Protein AF-R6S8P7-F1 (afdb_monomer)

Structure (mmCIF, N/CA/C/O backbone):
data_AF-R6S8P7-F1
#
_en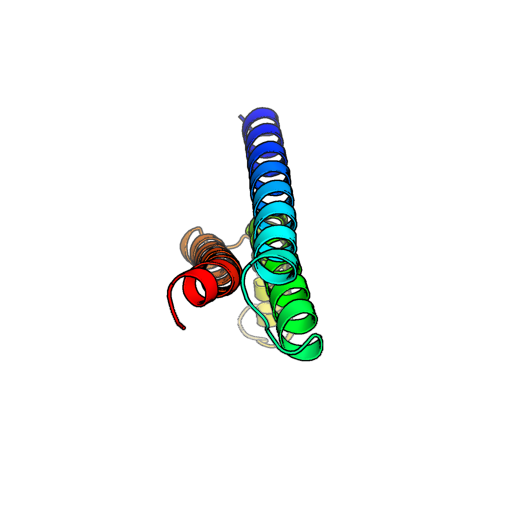try.id   AF-R6S8P7-F1
#
loop_
_atom_site.group_PDB
_atom_site.id
_atom_site.type_symbol
_atom_site.label_atom_id
_atom_site.label_alt_id
_atom_site.label_comp_id
_atom_site.label_asym_id
_atom_site.label_entity_id
_atom_site.label_seq_id
_atom_site.pdbx_PDB_ins_code
_atom_site.Cartn_x
_atom_site.Cartn_y
_atom_site.Cartn_z
_atom_site.occupancy
_atom_site.B_iso_or_equiv
_atom_site.auth_seq_id
_atom_site.auth_comp_id
_atom_site.auth_asym_id
_atom_site.auth_atom_id
_atom_site.pdbx_PDB_model_num
ATOM 1 N N . MET A 1 1 ? 24.022 1.810 -3.177 1.00 59.44 1 MET A N 1
ATOM 2 C CA . MET A 1 1 ? 22.804 2.152 -3.954 1.00 59.44 1 MET A CA 1
ATOM 3 C C . MET A 1 1 ? 21.713 1.071 -4.007 1.00 59.44 1 MET A C 1
ATOM 5 O O . MET A 1 1 ? 20.651 1.337 -3.461 1.00 59.44 1 MET A O 1
ATOM 9 N N . ARG A 1 2 ? 21.874 -0.113 -4.636 1.00 60.34 2 ARG A N 1
ATOM 10 C CA . ARG A 1 2 ? 20.759 -1.101 -4.740 1.00 60.34 2 ARG A CA 1
ATOM 11 C C . ARG A 1 2 ? 20.388 -1.737 -3.389 1.00 60.34 2 ARG A C 1
ATOM 13 O O . ARG A 1 2 ? 19.210 -1.848 -3.067 1.00 60.34 2 ARG A O 1
ATOM 20 N N . GLU A 1 3 ? 21.386 -2.054 -2.565 1.00 63.41 3 GLU A N 1
ATOM 21 C CA . GLU A 1 3 ? 21.168 -2.552 -1.198 1.00 63.41 3 GLU A CA 1
ATOM 22 C C . GLU A 1 3 ? 20.550 -1.504 -0.266 1.00 63.41 3 GLU A C 1
ATOM 24 O O . GLU A 1 3 ? 19.682 -1.830 0.535 1.00 63.41 3 GLU A O 1
ATOM 29 N N . GLU A 1 4 ? 20.948 -0.236 -0.384 1.00 67.25 4 GLU A N 1
ATOM 30 C CA . GLU A 1 4 ? 20.378 0.857 0.420 1.00 67.25 4 GLU A CA 1
ATOM 31 C C . GLU A 1 4 ? 18.912 1.113 0.068 1.00 67.25 4 GLU A C 1
ATOM 33 O O . GLU A 1 4 ? 18.096 1.289 0.970 1.00 67.25 4 GLU A O 1
ATOM 38 N N . LYS A 1 5 ? 18.553 1.052 -1.224 1.00 69.50 5 LYS A N 1
ATOM 39 C CA . LYS A 1 5 ? 17.153 1.127 -1.670 1.00 69.50 5 LYS A CA 1
ATOM 40 C C . LYS A 1 5 ? 16.316 -0.013 -1.080 1.00 69.50 5 LYS A C 1
ATOM 42 O O . LYS A 1 5 ? 15.234 0.245 -0.565 1.00 69.50 5 LYS A O 1
ATOM 47 N N . SER A 1 6 ? 16.846 -1.239 -1.077 1.00 75.81 6 SER A N 1
ATOM 48 C CA . SER A 1 6 ? 16.181 -2.403 -0.471 1.00 75.81 6 SER A CA 1
ATOM 49 C C . SER A 1 6 ? 16.027 -2.261 1.050 1.00 75.81 6 SER A C 1
ATOM 51 O O . SER A 1 6 ? 14.940 -2.470 1.589 1.00 75.81 6 SER A O 1
ATOM 53 N N . LYS A 1 7 ? 17.074 -1.816 1.760 1.00 81.44 7 LYS A N 1
ATOM 54 C CA . LYS A 1 7 ? 17.014 -1.545 3.209 1.00 81.44 7 LYS A CA 1
ATOM 55 C C . LYS A 1 7 ? 15.968 -0.479 3.544 1.00 81.44 7 LYS A C 1
ATOM 57 O O . LYS A 1 7 ? 15.186 -0.674 4.471 1.00 81.44 7 LYS A O 1
ATOM 62 N N . PHE A 1 8 ? 15.909 0.604 2.770 1.00 84.94 8 PHE A N 1
ATOM 63 C CA . PHE A 1 8 ? 14.919 1.665 2.949 1.00 84.94 8 PHE A CA 1
ATOM 64 C C . PHE A 1 8 ? 13.487 1.183 2.676 1.00 84.94 8 PHE A C 1
ATOM 66 O O . PHE A 1 8 ? 12.592 1.453 3.473 1.00 84.94 8 PHE A O 1
ATOM 73 N N . GLN A 1 9 ? 13.266 0.414 1.605 1.00 83.31 9 GLN A N 1
ATOM 74 C CA . GLN A 1 9 ? 11.959 -0.185 1.306 1.00 83.31 9 GLN A CA 1
ATOM 75 C C . GLN A 1 9 ? 11.503 -1.147 2.406 1.00 83.31 9 GLN A C 1
ATOM 77 O O . GLN A 1 9 ? 10.341 -1.111 2.813 1.00 83.31 9 GLN A O 1
ATOM 82 N N . ASN A 1 10 ? 12.409 -1.979 2.925 1.00 86.81 10 ASN A N 1
ATOM 83 C CA . ASN A 1 10 ? 12.107 -2.879 4.036 1.00 86.81 10 ASN A CA 1
ATOM 84 C C . ASN A 1 10 ? 11.752 -2.092 5.303 1.00 86.81 10 ASN A C 1
ATOM 86 O O . ASN A 1 10 ? 10.753 -2.401 5.947 1.00 86.81 10 ASN A O 1
ATOM 90 N N . PHE A 1 11 ? 12.510 -1.040 5.623 1.00 90.31 11 PHE A N 1
ATOM 91 C CA . PHE A 1 11 ? 12.195 -0.152 6.740 1.00 90.31 11 PHE A CA 1
ATOM 92 C C . PHE A 1 11 ? 10.818 0.510 6.580 1.00 90.31 11 PHE A C 1
ATOM 94 O O . PHE A 1 11 ? 10.007 0.436 7.498 1.00 90.31 11 PHE A O 1
ATOM 101 N N . GLN A 1 12 ? 10.512 1.088 5.412 1.00 89.75 12 GLN A N 1
ATOM 102 C CA . GLN A 1 12 ? 9.197 1.679 5.132 1.00 89.75 12 GLN A CA 1
ATOM 103 C C . GLN A 1 12 ? 8.064 0.655 5.267 1.00 89.75 12 GLN A C 1
ATOM 105 O O . GLN A 1 12 ? 7.036 0.951 5.867 1.00 89.75 12 GLN A O 1
ATOM 110 N N . THR A 1 13 ? 8.261 -0.558 4.747 1.00 90.31 13 THR A N 1
ATOM 111 C CA . THR A 1 13 ? 7.286 -1.656 4.841 1.00 90.31 13 THR A CA 1
ATOM 112 C C . THR A 1 13 ? 6.986 -1.993 6.301 1.00 90.31 13 THR A C 1
ATOM 114 O O . THR A 1 13 ? 5.823 -2.070 6.691 1.00 90.31 13 THR A O 1
ATOM 117 N N . ILE A 1 14 ? 8.030 -2.159 7.120 1.00 91.81 14 ILE A N 1
ATOM 118 C CA . ILE A 1 14 ? 7.897 -2.455 8.552 1.00 91.81 14 ILE A CA 1
ATOM 119 C C . ILE A 1 14 ? 7.203 -1.296 9.270 1.00 91.81 14 ILE A C 1
ATOM 121 O O . ILE A 1 14 ? 6.283 -1.528 10.049 1.00 91.81 14 ILE A O 1
ATOM 125 N N . LEU A 1 15 ? 7.602 -0.055 8.979 1.00 93.56 15 LEU A N 1
ATOM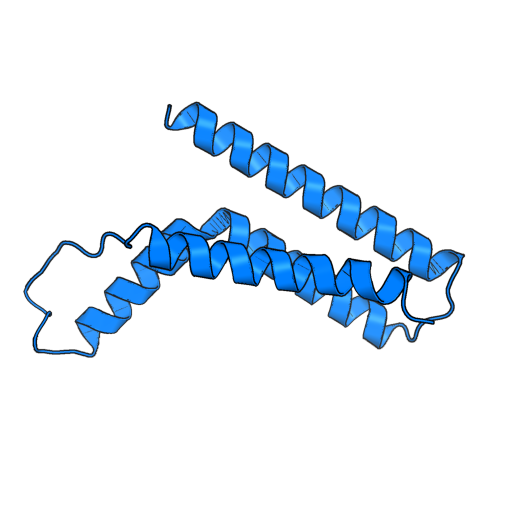 126 C CA . LEU A 1 15 ? 7.009 1.141 9.570 1.00 93.56 15 LEU A CA 1
ATOM 127 C C . LEU A 1 15 ? 5.499 1.206 9.306 1.00 93.56 15 LEU A C 1
ATOM 129 O O . LEU A 1 15 ? 4.722 1.363 10.246 1.00 93.56 15 LEU A O 1
ATOM 133 N N . PHE A 1 16 ? 5.068 1.038 8.053 1.00 92.94 16 PHE A N 1
ATOM 134 C CA . PHE A 1 16 ? 3.643 1.065 7.713 1.00 92.94 16 PHE A CA 1
ATOM 135 C C . PHE A 1 16 ? 2.871 -0.105 8.318 1.00 92.94 16 PHE A C 1
ATOM 137 O O . PHE A 1 16 ? 1.746 0.091 8.772 1.00 92.94 16 PHE A O 1
ATOM 144 N N . LEU A 1 17 ? 3.471 -1.295 8.389 1.00 92.31 17 LEU A N 1
ATOM 145 C CA . LEU A 1 17 ? 2.844 -2.450 9.026 1.00 92.31 17 LEU A CA 1
ATOM 146 C C . LEU A 1 17 ? 2.607 -2.204 10.521 1.00 92.31 17 LEU A C 1
ATOM 148 O O . LEU A 1 17 ? 1.507 -2.434 11.018 1.00 92.31 17 LEU A O 1
ATOM 152 N N . VAL A 1 18 ? 3.615 -1.690 11.229 1.00 93.06 18 VAL A N 1
ATOM 153 C CA . VAL A 1 18 ? 3.504 -1.348 12.653 1.00 93.06 18 VAL A CA 1
ATOM 154 C C . VAL A 1 18 ? 2.437 -0.275 12.867 1.00 93.06 18 VAL A C 1
ATOM 156 O O . VAL A 1 18 ? 1.573 -0.441 13.726 1.00 93.06 18 VAL A O 1
ATOM 159 N N . LEU A 1 19 ? 2.433 0.789 12.059 1.00 91.94 19 LEU A N 1
ATOM 160 C CA . LEU A 1 19 ? 1.418 1.844 12.151 1.00 91.94 19 LEU A CA 1
ATOM 161 C C . LEU A 1 19 ? 0.000 1.323 11.858 1.00 91.94 19 LEU A C 1
ATOM 163 O O . LEU A 1 19 ? -0.953 1.729 12.524 1.00 91.94 19 LEU A O 1
ATOM 167 N N . SER A 1 20 ? -0.144 0.405 10.900 1.00 91.19 20 SER A N 1
ATOM 168 C CA . SER A 1 20 ? -1.417 -0.245 10.570 1.00 91.19 20 SER A CA 1
ATOM 169 C C . SER A 1 20 ? -1.950 -1.088 11.735 1.00 91.19 20 SER A C 1
ATOM 171 O O . SER A 1 20 ? -3.127 -1.002 12.074 1.00 91.19 20 SER A O 1
ATOM 173 N N . ILE A 1 21 ? -1.085 -1.857 12.402 1.00 90.94 21 ILE A N 1
ATOM 174 C CA . ILE A 1 21 ? -1.475 -2.655 13.574 1.00 90.94 21 ILE A CA 1
ATOM 175 C C . ILE A 1 21 ? -1.886 -1.740 14.728 1.00 90.94 21 ILE A C 1
ATOM 177 O O . ILE A 1 21 ? -2.941 -1.940 15.327 1.00 90.94 21 ILE A O 1
ATOM 181 N N . ILE A 1 22 ? -1.071 -0.721 15.020 1.00 91.19 22 ILE A N 1
ATOM 182 C CA . ILE A 1 22 ? -1.346 0.237 16.094 1.00 91.19 22 ILE A CA 1
ATOM 183 C C . ILE A 1 22 ? -2.705 0.903 15.862 1.00 91.19 22 ILE A C 1
ATOM 185 O O . ILE A 1 22 ? -3.542 0.896 16.759 1.00 91.19 22 ILE A O 1
ATOM 189 N N . THR A 1 23 ? -2.968 1.417 14.658 1.00 88.31 23 THR A N 1
ATOM 190 C CA . THR A 1 23 ? -4.255 2.063 14.347 1.00 88.31 23 THR A CA 1
ATOM 191 C C . THR A 1 23 ? -5.446 1.130 14.493 1.00 88.31 23 THR A C 1
ATOM 193 O O . THR A 1 23 ? -6.446 1.527 15.087 1.00 88.31 23 THR A O 1
ATOM 196 N N . THR A 1 24 ? -5.340 -0.120 14.045 1.00 88.06 24 THR A N 1
ATOM 197 C CA . THR A 1 24 ? -6.408 -1.109 14.237 1.00 88.06 24 THR A CA 1
ATOM 198 C C . THR A 1 24 ? -6.669 -1.391 15.716 1.00 88.06 24 THR A C 1
ATOM 200 O O . THR A 1 24 ? -7.828 -1.442 16.124 1.00 88.06 24 THR A O 1
ATOM 203 N N . VAL A 1 25 ? -5.625 -1.499 16.546 1.00 88.69 25 VAL A N 1
ATOM 204 C CA . VAL A 1 25 ? -5.780 -1.637 18.005 1.00 88.69 25 VAL A CA 1
ATOM 205 C C . VAL A 1 25 ? -6.481 -0.413 18.598 1.00 88.69 25 VAL A C 1
ATOM 207 O O . VAL A 1 25 ? -7.406 -0.568 19.394 1.00 88.69 25 VAL A O 1
ATOM 210 N N . PHE A 1 26 ? -6.106 0.800 18.177 1.00 88.25 26 PHE A N 1
ATOM 211 C CA . PHE A 1 26 ? -6.785 2.023 18.611 1.00 88.25 26 PHE A CA 1
ATOM 212 C C . PHE A 1 26 ? -8.265 2.034 18.218 1.00 88.25 26 PHE A C 1
ATOM 214 O O . PHE A 1 26 ? -9.099 2.415 19.038 1.00 88.25 26 PHE A O 1
ATOM 221 N N . TYR A 1 27 ? -8.619 1.578 17.015 1.00 86.81 27 TYR A N 1
ATOM 222 C CA . TYR A 1 27 ? -10.025 1.469 16.633 1.00 86.81 27 TYR A CA 1
ATOM 223 C C . TYR A 1 27 ? -10.771 0.485 17.523 1.00 86.81 27 TYR A C 1
ATOM 225 O O . TYR A 1 27 ? -11.797 0.847 18.081 1.00 86.81 27 TYR A O 1
ATOM 233 N N . VAL A 1 28 ? -10.226 -0.709 17.756 1.00 86.31 28 VAL A N 1
ATOM 234 C CA . VAL A 1 28 ? -10.868 -1.708 18.624 1.00 86.31 28 VAL A CA 1
ATOM 235 C C . VAL A 1 28 ? -11.105 -1.178 20.044 1.00 86.31 28 VAL A C 1
ATOM 237 O O . VAL A 1 28 ? -12.154 -1.449 20.622 1.00 86.31 28 VAL A O 1
ATOM 240 N N . LEU A 1 29 ? -10.154 -0.425 20.607 1.00 88.00 29 LEU A N 1
ATOM 241 C CA . LEU A 1 29 ? -10.226 0.047 21.993 1.00 88.00 29 LEU A CA 1
ATOM 242 C C . LEU A 1 29 ? -11.067 1.314 22.178 1.00 88.00 29 LEU A C 1
ATOM 244 O O . LEU A 1 29 ? -11.757 1.440 23.187 1.00 88.00 29 LEU A O 1
ATOM 248 N N . PHE A 1 30 ? -10.989 2.263 21.243 1.00 85.56 30 PHE A N 1
ATOM 249 C CA . PHE A 1 30 ? -11.515 3.617 21.448 1.00 85.56 30 PHE A CA 1
ATOM 250 C C . PHE A 1 30 ? -12.663 3.990 20.513 1.00 85.56 30 PHE A C 1
ATOM 252 O O . PHE A 1 30 ? -13.328 4.996 20.754 1.00 85.56 30 PHE A O 1
ATOM 259 N N . LYS A 1 31 ? -12.913 3.216 19.450 1.00 78.06 31 LYS A N 1
ATOM 260 C CA . LYS A 1 31 ? -13.890 3.581 18.424 1.00 78.06 31 LYS A CA 1
ATOM 261 C C . LYS A 1 31 ? -14.721 2.366 18.012 1.00 78.06 31 LYS A C 1
ATOM 263 O O . LYS A 1 31 ? -14.250 1.559 17.217 1.00 78.06 31 LYS A O 1
ATOM 268 N N . PRO A 1 32 ? -15.963 2.220 18.512 1.00 71.75 32 PRO A N 1
ATOM 269 C CA . PRO A 1 32 ? -16.790 1.057 18.212 1.00 71.75 32 PRO A CA 1
ATOM 270 C C . PRO A 1 32 ? -17.144 1.031 16.719 1.00 71.75 32 PRO A C 1
ATOM 272 O O . PRO A 1 32 ? -18.121 1.626 16.272 1.00 71.75 32 PRO A O 1
ATOM 275 N N . MET A 1 33 ? -16.309 0.349 15.938 1.00 79.81 33 MET A N 1
ATOM 276 C CA . MET A 1 33 ? -16.500 0.108 14.517 1.00 79.81 33 MET A CA 1
ATOM 277 C C . MET A 1 33 ? -17.008 -1.319 14.301 1.00 79.81 33 MET A C 1
ATOM 279 O O . MET A 1 33 ? -16.625 -2.233 15.038 1.00 79.81 33 MET A O 1
ATOM 283 N N . PRO A 1 34 ? -17.824 -1.556 13.260 1.00 86.94 34 PRO A N 1
ATOM 284 C CA . PRO A 1 34 ? -18.164 -2.909 12.847 1.00 86.94 34 PRO A CA 1
ATOM 285 C C . PRO A 1 34 ? -16.894 -3.727 12.582 1.00 86.94 34 PRO A C 1
ATOM 287 O O . PRO A 1 34 ? -16.022 -3.293 11.828 1.00 86.94 34 PRO A O 1
ATOM 290 N N . VAL A 1 35 ? -16.809 -4.937 13.145 1.00 85.56 35 VAL A N 1
ATOM 291 C CA . VAL A 1 35 ? -15.644 -5.830 12.977 1.00 85.56 35 VAL A CA 1
ATOM 292 C C . VAL A 1 35 ? -15.319 -6.059 11.498 1.00 85.56 35 VAL A C 1
ATOM 294 O O . VAL A 1 35 ? -14.155 -6.044 11.110 1.00 85.56 35 VAL A O 1
ATOM 297 N N . LEU A 1 36 ? -16.348 -6.189 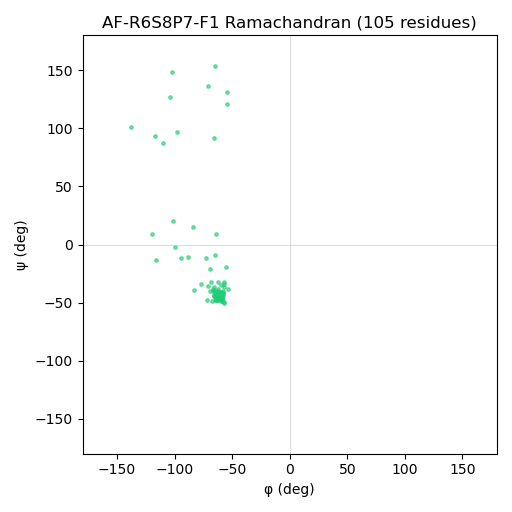10.652 1.00 87.06 36 LEU A N 1
ATOM 298 C CA . LEU A 1 36 ? -16.184 -6.334 9.205 1.00 87.06 36 LEU A CA 1
ATOM 299 C C . LEU A 1 36 ? -15.414 -5.156 8.584 1.00 87.06 36 LEU A C 1
ATOM 301 O O . LEU A 1 36 ? -14.543 -5.371 7.745 1.00 87.06 36 LEU A O 1
ATOM 305 N N . LEU A 1 37 ? -15.703 -3.924 9.014 1.00 86.19 37 LEU A N 1
ATOM 306 C CA . LEU A 1 37 ? -15.023 -2.731 8.514 1.00 86.19 37 LEU A CA 1
ATOM 307 C C . LEU A 1 37 ? -13.545 -2.740 8.921 1.00 86.19 37 LEU A C 1
ATOM 309 O O . LEU A 1 37 ? -12.685 -2.509 8.078 1.00 86.19 37 LEU A O 1
ATOM 313 N N . LEU A 1 38 ? -13.242 -3.082 10.176 1.00 86.12 38 LEU A N 1
ATOM 314 C CA . LEU A 1 38 ? -11.863 -3.193 10.665 1.00 86.12 38 LEU A CA 1
ATOM 315 C C . LEU A 1 38 ? -11.049 -4.208 9.856 1.00 86.12 38 LEU A C 1
ATOM 317 O O . LEU A 1 38 ? -9.915 -3.927 9.469 1.00 86.12 38 LEU A O 1
ATOM 321 N N . VAL A 1 39 ? -11.645 -5.363 9.547 1.00 89.81 39 VAL A N 1
ATOM 322 C CA . VAL A 1 39 ? -11.008 -6.402 8.729 1.00 89.81 39 VAL A CA 1
ATOM 323 C C . VAL A 1 39 ? -10.746 -5.902 7.308 1.00 89.81 39 VAL A C 1
ATOM 325 O O . VAL A 1 39 ? -9.631 -6.049 6.811 1.00 89.81 39 VAL A O 1
ATOM 328 N N . ILE A 1 40 ? -11.734 -5.271 6.663 1.00 89.69 40 ILE A N 1
ATOM 329 C CA . ILE A 1 40 ? -11.577 -4.720 5.307 1.00 89.69 40 ILE A CA 1
ATOM 330 C C . ILE A 1 40 ? -10.447 -3.686 5.274 1.00 89.69 40 ILE A C 1
ATOM 332 O O . ILE A 1 40 ? -9.593 -3.740 4.392 1.00 89.69 40 ILE A O 1
ATOM 336 N N . LEU A 1 41 ? -10.394 -2.778 6.250 1.00 88.62 41 LEU A N 1
ATOM 337 C CA . LEU A 1 41 ? -9.354 -1.750 6.316 1.00 88.62 41 LEU A CA 1
ATOM 338 C C . LEU A 1 41 ? -7.965 -2.333 6.548 1.00 88.62 41 LEU A C 1
ATOM 340 O O . LEU A 1 41 ? -7.002 -1.896 5.917 1.00 88.62 41 LEU A O 1
ATOM 344 N N . GLN A 1 42 ? -7.862 -3.347 7.406 1.00 90.19 42 GLN A N 1
ATOM 345 C CA . GLN A 1 42 ? -6.602 -4.041 7.633 1.00 90.19 42 GLN A CA 1
ATOM 346 C C . GLN A 1 42 ? -6.112 -4.728 6.350 1.00 90.19 42 GLN A C 1
ATOM 348 O O . GLN A 1 42 ? -4.932 -4.629 6.014 1.00 90.19 42 GLN A O 1
ATOM 353 N N . ILE A 1 43 ? -7.014 -5.375 5.605 1.00 92.50 43 ILE A N 1
ATOM 354 C CA . ILE A 1 43 ? -6.695 -6.005 4.317 1.00 92.50 43 ILE A CA 1
ATOM 355 C C . ILE A 1 43 ? -6.238 -4.952 3.301 1.00 92.50 43 ILE A C 1
ATOM 357 O O . ILE A 1 43 ? -5.195 -5.134 2.676 1.00 92.50 43 ILE A O 1
ATOM 361 N N . LEU A 1 44 ? -6.964 -3.839 3.160 1.00 91.75 44 LEU A N 1
ATOM 362 C CA . LEU A 1 44 ? -6.602 -2.763 2.230 1.00 91.75 44 LEU A CA 1
ATOM 363 C C . LEU A 1 44 ? -5.225 -2.173 2.543 1.00 91.75 44 LEU A C 1
ATOM 365 O O . LEU A 1 44 ? -4.432 -1.952 1.630 1.00 91.75 44 LEU A O 1
ATOM 369 N N . SER A 1 45 ? -4.911 -1.977 3.822 1.00 91.56 45 SER A N 1
ATOM 370 C CA . SER A 1 45 ? -3.602 -1.481 4.245 1.00 91.56 45 SER A CA 1
ATOM 371 C C . SER A 1 45 ? -2.477 -2.462 3.933 1.00 91.56 45 SER A C 1
ATOM 373 O O . SER A 1 45 ? -1.460 -2.070 3.364 1.00 91.56 45 SER A O 1
ATOM 375 N N . ILE A 1 46 ? -2.678 -3.757 4.203 1.00 93.56 46 ILE A N 1
ATOM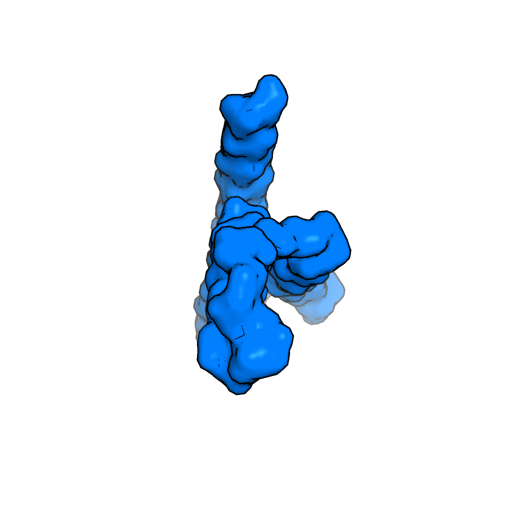 376 C CA . ILE A 1 46 ? -1.711 -4.803 3.839 1.00 93.56 46 ILE A CA 1
ATOM 377 C C . ILE A 1 46 ? -1.492 -4.825 2.322 1.00 93.56 46 ILE A C 1
ATOM 379 O O . ILE A 1 46 ? -0.345 -4.858 1.876 1.00 93.56 46 ILE A O 1
ATOM 383 N N . ILE A 1 47 ? -2.562 -4.744 1.525 1.00 94.31 47 ILE A N 1
ATOM 384 C CA . ILE A 1 47 ? -2.465 -4.646 0.063 1.00 94.31 47 ILE A CA 1
ATOM 385 C C . ILE A 1 47 ? -1.663 -3.400 -0.332 1.00 94.31 47 ILE A C 1
ATOM 387 O O . ILE A 1 47 ? -0.743 -3.508 -1.136 1.00 94.31 47 ILE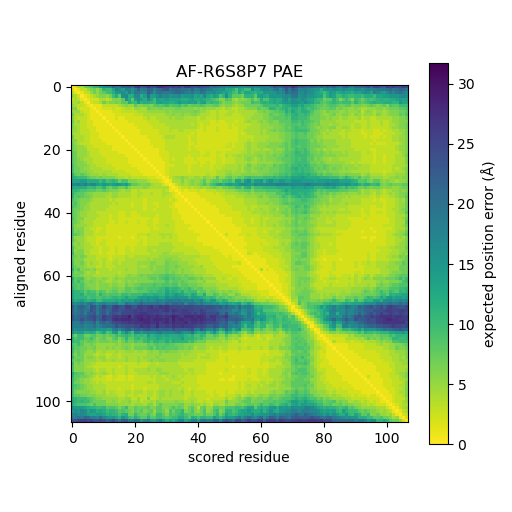 A O 1
ATOM 391 N N . GLY A 1 48 ? -1.943 -2.237 0.259 1.00 93.06 48 GLY A N 1
ATOM 392 C CA . GLY A 1 48 ? -1.203 -1.003 -0.012 1.00 93.06 48 GLY A CA 1
ATOM 393 C C . GLY A 1 48 ? 0.292 -1.106 0.307 1.00 93.06 48 GLY A C 1
ATOM 394 O O . GLY A 1 48 ? 1.125 -0.675 -0.492 1.00 93.06 48 GLY A O 1
ATOM 395 N N . ILE A 1 49 ? 0.644 -1.746 1.426 1.00 93.81 49 ILE A N 1
ATOM 396 C CA . ILE A 1 49 ? 2.034 -2.011 1.829 1.00 93.81 49 ILE A CA 1
ATOM 397 C C . ILE A 1 49 ? 2.728 -2.930 0.817 1.00 93.81 49 ILE A C 1
ATOM 399 O O . ILE A 1 49 ? 3.864 -2.665 0.415 1.00 93.81 49 ILE A O 1
ATOM 403 N N . LEU A 1 50 ? 2.049 -3.990 0.368 1.00 93.00 50 LEU A N 1
ATOM 404 C CA . LEU A 1 50 ? 2.574 -4.896 -0.655 1.00 93.00 50 LEU A CA 1
ATOM 405 C C . LEU A 1 50 ? 2.770 -4.176 -1.992 1.00 93.00 50 LEU A C 1
ATOM 407 O O . LEU A 1 50 ? 3.822 -4.324 -2.609 1.00 93.00 50 LEU A O 1
ATOM 411 N N . VAL A 1 51 ? 1.809 -3.349 -2.410 1.00 93.44 51 VAL A N 1
ATOM 412 C CA . VAL A 1 51 ? 1.905 -2.553 -3.641 1.00 93.44 51 VAL A CA 1
ATOM 413 C C . VAL A 1 51 ? 3.088 -1.585 -3.581 1.00 93.44 51 VAL A C 1
ATOM 415 O O . VAL A 1 51 ? 3.818 -1.467 -4.559 1.00 93.44 51 VAL A O 1
ATOM 418 N N . LEU A 1 52 ? 3.338 -0.934 -2.440 1.00 91.69 52 LEU A N 1
ATOM 419 C CA . LEU A 1 52 ? 4.513 -0.071 -2.264 1.00 91.69 52 LEU A CA 1
ATOM 420 C C . LEU A 1 52 ? 5.826 -0.846 -2.364 1.00 91.69 52 LEU A C 1
ATOM 422 O O . LEU A 1 52 ? 6.768 -0.385 -3.015 1.00 91.69 52 LEU A O 1
ATOM 426 N N . ARG A 1 53 ? 5.893 -2.009 -1.708 1.00 91.00 53 ARG A N 1
ATOM 427 C CA . ARG A 1 53 ? 7.092 -2.849 -1.684 1.00 91.00 53 ARG A CA 1
ATOM 428 C C . ARG A 1 53 ? 7.427 -3.384 -3.071 1.00 91.00 53 ARG A C 1
ATOM 430 O O . ARG A 1 53 ? 8.587 -3.321 -3.463 1.00 91.00 53 ARG A O 1
ATOM 437 N N . TYR A 1 54 ? 6.414 -3.860 -3.789 1.00 91.19 54 TYR A N 1
ATOM 438 C CA . TYR A 1 54 ? 6.553 -4.529 -5.080 1.00 91.19 54 TYR A CA 1
ATOM 439 C C . TYR A 1 54 ? 6.209 -3.627 -6.274 1.00 91.19 54 TYR A C 1
ATOM 441 O O . TYR A 1 54 ? 5.906 -4.118 -7.356 1.00 91.19 54 TYR A O 1
ATOM 449 N N . ALA A 1 55 ? 6.223 -2.299 -6.111 1.00 89.69 55 ALA A N 1
ATOM 450 C CA . ALA A 1 55 ? 5.795 -1.365 -7.158 1.00 89.69 55 ALA A CA 1
ATOM 451 C C . ALA A 1 55 ? 6.579 -1.527 -8.473 1.00 89.69 55 ALA A C 1
ATOM 453 O O . ALA A 1 55 ? 6.025 -1.337 -9.555 1.00 89.69 55 ALA A O 1
ATOM 454 N N . TYR A 1 56 ? 7.868 -1.870 -8.383 1.00 88.12 56 TYR A N 1
ATOM 455 C CA . TYR A 1 56 ? 8.708 -2.096 -9.558 1.00 88.12 56 TYR A CA 1
ATOM 456 C C . TYR A 1 56 ? 8.332 -3.404 -10.259 1.00 88.12 56 TYR A C 1
ATOM 458 O O . TYR A 1 56 ? 8.126 -3.421 -11.466 1.00 88.12 56 TYR A O 1
ATOM 466 N N . GLU A 1 57 ? 8.191 -4.482 -9.495 1.00 89.44 57 GLU A N 1
ATOM 467 C CA . GLU A 1 57 ? 7.831 -5.814 -9.967 1.00 89.44 57 GLU A CA 1
ATOM 468 C C . GLU A 1 57 ? 6.428 -5.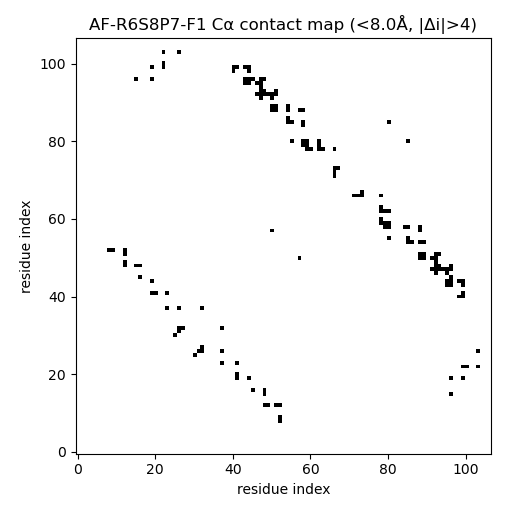824 -10.581 1.00 89.44 57 GLU A C 1
ATOM 470 O O . GLU A 1 57 ? 6.222 -6.405 -11.644 1.00 89.44 57 GLU A O 1
ATOM 475 N N . ILE A 1 58 ? 5.480 -5.115 -9.962 1.00 88.56 58 ILE A N 1
ATOM 476 C CA . ILE A 1 58 ? 4.127 -4.908 -10.490 1.00 88.56 58 ILE A CA 1
ATOM 477 C C . ILE A 1 58 ? 4.188 -4.121 -11.803 1.00 88.56 58 ILE A C 1
ATOM 479 O O . ILE A 1 58 ? 3.525 -4.497 -12.767 1.00 88.56 58 ILE A O 1
ATOM 483 N N . GLY A 1 59 ? 5.002 -3.062 -11.874 1.00 87.06 59 GLY A N 1
ATOM 484 C CA . GLY A 1 59 ? 5.196 -2.295 -13.106 1.00 87.06 59 GLY A CA 1
ATOM 485 C C . GLY A 1 59 ? 5.804 -3.124 -14.234 1.00 87.06 59 GLY A C 1
ATOM 486 O O . GLY A 1 59 ? 5.333 -3.061 -15.367 1.00 87.06 59 GLY A O 1
ATOM 487 N N . TYR A 1 60 ? 6.801 -3.947 -13.918 1.00 87.69 60 TYR A N 1
ATOM 488 C CA . TYR A 1 60 ? 7.424 -4.857 -14.872 1.00 87.69 60 TYR A CA 1
ATOM 489 C C . TYR A 1 60 ? 6.421 -5.895 -15.388 1.00 87.69 60 TYR A C 1
ATOM 491 O O . TYR A 1 60 ? 6.292 -6.099 -16.593 1.00 87.69 60 TYR A O 1
ATOM 499 N N . PHE A 1 61 ? 5.655 -6.511 -14.484 1.00 87.38 61 PHE A N 1
ATOM 500 C CA . PHE A 1 61 ? 4.622 -7.479 -14.844 1.00 87.38 61 PHE A CA 1
ATOM 501 C C . PHE A 1 61 ? 3.503 -6.850 -15.686 1.00 87.38 61 PHE A C 1
ATOM 503 O O . PHE A 1 61 ? 3.055 -7.443 -16.664 1.00 87.38 61 PHE A O 1
ATOM 510 N N . SER A 1 62 ? 3.091 -5.625 -15.356 1.00 87.00 62 SER A N 1
ATOM 511 C CA . SER A 1 62 ? 2.112 -4.860 -16.133 1.00 87.00 62 SER A CA 1
ATOM 512 C C . SER A 1 62 ? 2.593 -4.619 -17.567 1.00 87.00 62 SER A C 1
ATOM 514 O O . SER A 1 62 ? 1.877 -4.920 -18.522 1.00 87.00 62 SER A O 1
ATOM 516 N N . ASN A 1 63 ? 3.841 -4.171 -17.735 1.00 85.81 63 ASN A N 1
ATOM 517 C CA . ASN A 1 63 ? 4.453 -3.985 -19.051 1.00 85.81 63 ASN A CA 1
ATOM 518 C C . ASN A 1 63 ? 4.577 -5.296 -19.836 1.00 85.81 63 ASN A C 1
ATOM 520 O O . ASN A 1 63 ? 4.295 -5.318 -21.035 1.00 85.81 63 ASN A O 1
ATOM 524 N N . TYR A 1 64 ? 4.954 -6.387 -19.166 1.00 84.25 64 TYR A N 1
ATOM 525 C CA . TYR A 1 64 ? 5.009 -7.720 -19.763 1.00 84.25 64 TYR A CA 1
ATOM 526 C C . TYR A 1 64 ? 3.640 -8.163 -20.301 1.00 84.25 64 TYR A C 1
ATOM 528 O O . TYR A 1 64 ? 3.531 -8.599 -21.450 1.00 84.25 64 TYR A O 1
ATOM 536 N N . LEU A 1 65 ? 2.571 -7.998 -19.512 1.00 84.06 65 LEU A N 1
ATOM 537 C CA . LEU A 1 65 ? 1.212 -8.301 -19.963 1.00 84.06 65 LEU A CA 1
ATOM 538 C C . LEU A 1 65 ? 0.811 -7.412 -21.143 1.00 84.06 65 LEU A C 1
ATOM 540 O O . LEU A 1 65 ? 0.321 -7.915 -22.153 1.00 84.06 65 LEU A O 1
ATOM 544 N N . HIS A 1 66 ? 1.062 -6.105 -21.056 1.00 81.31 66 HIS A N 1
ATOM 545 C CA . HIS A 1 66 ? 0.745 -5.172 -22.134 1.00 81.31 66 HIS A CA 1
ATOM 546 C C . HIS A 1 66 ? 1.432 -5.535 -23.452 1.00 81.31 66 HIS A C 1
ATOM 548 O O . HIS A 1 66 ? 0.791 -5.475 -24.498 1.00 81.31 66 HIS A O 1
ATOM 554 N N . ALA A 1 67 ? 2.696 -5.945 -23.421 1.00 79.12 67 ALA A N 1
ATOM 555 C CA . ALA A 1 67 ? 3.407 -6.382 -24.616 1.00 79.12 67 ALA A CA 1
ATOM 556 C C . ALA A 1 67 ? 2.915 -7.740 -25.140 1.00 79.12 67 ALA A C 1
ATOM 558 O O . ALA A 1 67 ? 2.803 -7.923 -26.349 1.00 79.12 67 ALA A O 1
ATOM 559 N N . THR A 1 68 ? 2.547 -8.662 -24.244 1.00 77.94 68 THR A N 1
ATOM 560 C CA . THR A 1 68 ? 1.985 -9.972 -24.617 1.00 77.94 68 THR A CA 1
ATOM 561 C C . THR A 1 68 ? 0.650 -9.823 -25.353 1.00 77.94 68 THR A C 1
ATOM 563 O O . THR A 1 68 ? 0.399 -10.516 -26.337 1.00 77.94 68 THR A O 1
ATOM 566 N N . PHE A 1 69 ? -0.208 -8.897 -24.913 1.00 75.69 69 PHE A N 1
ATOM 567 C CA . PHE A 1 69 ? -1.522 -8.666 -25.524 1.00 75.69 69 PHE A CA 1
ATOM 568 C C . PHE A 1 69 ? -1.510 -7.658 -26.681 1.00 75.69 69 PHE A C 1
ATOM 570 O O . PHE A 1 69 ? -2.504 -7.549 -27.399 1.00 75.69 69 PHE A O 1
ATOM 577 N N . ASN A 1 70 ? -0.412 -6.927 -26.892 1.00 71.69 70 ASN A N 1
ATOM 578 C CA . ASN A 1 70 ? -0.308 -5.911 -27.935 1.00 71.69 70 ASN A CA 1
ATOM 579 C C . ASN A 1 70 ? 0.775 -6.298 -28.953 1.00 71.69 70 ASN A C 1
ATOM 581 O O . ASN A 1 70 ? 1.950 -5.963 -28.807 1.00 71.69 70 ASN A O 1
ATOM 585 N N . THR A 1 71 ? 0.357 -6.976 -30.026 1.00 61.72 71 THR A N 1
ATOM 586 C CA . THR A 1 71 ? 1.230 -7.552 -31.073 1.00 61.72 71 THR A CA 1
ATOM 587 C C . THR A 1 71 ? 2.175 -6.546 -31.740 1.00 61.72 71 THR A C 1
ATOM 589 O O . THR A 1 71 ? 3.189 -6.944 -32.305 1.00 61.72 71 THR A O 1
ATOM 592 N N . LYS A 1 72 ? 1.893 -5.240 -31.636 1.00 59.88 72 LYS A N 1
ATOM 593 C CA . LYS A 1 72 ? 2.765 -4.152 -32.114 1.00 59.88 72 LYS A CA 1
ATOM 594 C C . LYS A 1 72 ? 4.069 -3.974 -31.325 1.00 59.88 72 LYS A C 1
ATOM 596 O O . LYS A 1 72 ? 4.995 -3.381 -31.866 1.00 59.88 72 LYS A O 1
ATOM 601 N N . TYR A 1 73 ? 4.143 -4.456 -30.085 1.00 54.19 73 TYR A N 1
ATOM 602 C CA . TYR A 1 73 ? 5.297 -4.281 -29.189 1.00 54.19 73 TYR A CA 1
ATOM 603 C C . TYR A 1 73 ? 5.932 -5.615 -28.764 1.00 54.19 73 TYR A C 1
ATOM 605 O O . TYR A 1 73 ? 6.822 -5.643 -27.922 1.00 54.19 73 TYR A O 1
ATOM 613 N N . ALA A 1 74 ? 5.514 -6.725 -29.382 1.00 53.22 74 ALA A N 1
ATOM 614 C CA . ALA A 1 74 ? 5.975 -8.075 -29.057 1.00 53.22 74 ALA A CA 1
ATOM 615 C C . ALA A 1 74 ? 7.474 -8.324 -29.338 1.00 53.22 74 ALA A C 1
ATOM 617 O O . ALA A 1 74 ? 7.992 -9.365 -28.953 1.00 53.22 74 ALA A O 1
ATOM 618 N N . SER A 1 75 ? 8.175 -7.399 -30.009 1.00 54.28 75 SER A N 1
ATOM 619 C CA . SER A 1 75 ? 9.604 -7.529 -30.334 1.00 54.28 75 SER A CA 1
ATOM 620 C C . SER A 1 75 ? 10.539 -6.768 -29.392 1.00 54.28 75 SER A C 1
ATOM 622 O O . SER A 1 75 ? 11.750 -6.784 -29.608 1.00 54.28 75 SER A O 1
ATOM 624 N N . THR A 1 76 ? 10.019 -6.028 -28.410 1.00 58.53 76 THR A N 1
ATOM 625 C CA . THR A 1 76 ? 10.865 -5.303 -27.456 1.00 58.53 76 THR A CA 1
ATOM 626 C C . THR A 1 76 ? 11.005 -6.123 -26.182 1.00 58.53 76 THR A C 1
ATOM 628 O O . THR A 1 76 ? 10.161 -6.026 -25.298 1.00 58.53 76 THR A O 1
ATOM 631 N N . ASP A 1 77 ? 12.104 -6.874 -26.060 1.00 61.34 77 ASP A N 1
ATOM 632 C CA . ASP A 1 77 ? 12.489 -7.646 -24.859 1.00 61.34 77 ASP A CA 1
ATOM 633 C C . ASP A 1 77 ? 12.776 -6.776 -23.616 1.00 61.34 77 ASP A C 1
ATOM 635 O O . ASP A 1 77 ? 13.266 -7.259 -22.594 1.00 61.34 77 ASP A O 1
ATOM 639 N N . ASN A 1 78 ? 12.481 -5.476 -23.682 1.00 68.19 78 ASN A N 1
ATOM 640 C CA . ASN A 1 78 ? 12.755 -4.527 -22.622 1.00 68.19 78 ASN A CA 1
ATOM 641 C C . ASN A 1 78 ? 11.445 -4.061 -21.973 1.00 68.19 78 ASN A C 1
ATOM 643 O O . ASN A 1 78 ? 10.856 -3.056 -22.365 1.00 68.19 78 ASN A O 1
ATOM 647 N N . TYR A 1 79 ? 10.986 -4.815 -20.971 1.00 76.69 79 TYR A N 1
ATOM 648 C CA . TYR A 1 79 ? 9.773 -4.519 -20.193 1.00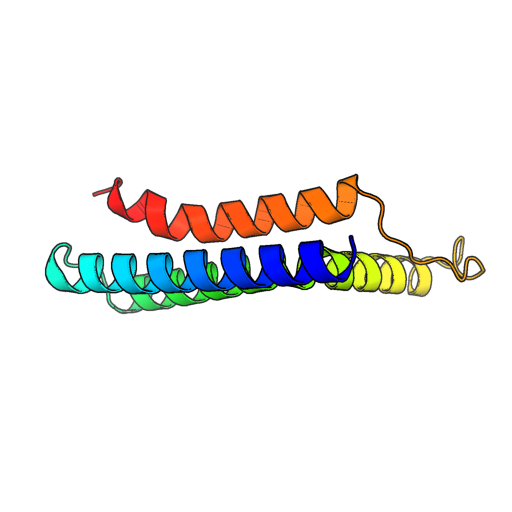 76.69 79 TYR A CA 1
ATOM 649 C C . TYR A 1 79 ? 10.017 -3.538 -19.038 1.00 76.69 79 TYR A C 1
ATOM 651 O O . TYR A 1 79 ? 9.180 -3.428 -18.139 1.00 76.69 79 TYR A O 1
ATOM 659 N N . GLU A 1 80 ? 11.153 -2.831 -19.026 1.00 83.56 80 GLU A N 1
ATOM 660 C CA . GLU A 1 80 ? 11.495 -1.904 -17.948 1.00 83.56 80 GLU A CA 1
ATOM 661 C C . GLU A 1 80 ? 10.379 -0.866 -17.723 1.00 83.56 80 GLU A C 1
ATOM 663 O O . GLU A 1 80 ? 10.011 -0.124 -18.641 1.00 83.56 80 GLU A O 1
ATOM 668 N N . PRO A 1 81 ? 9.798 -0.808 -16.511 1.00 82.44 81 PRO A N 1
ATOM 669 C CA . PRO A 1 81 ? 8.761 0.160 -16.203 1.00 82.44 81 PRO A CA 1
ATOM 670 C C . PRO A 1 81 ? 9.343 1.566 -16.113 1.00 82.44 81 PRO A C 1
ATOM 672 O O . PRO A 1 81 ? 10.379 1.794 -15.488 1.00 82.44 81 PRO A O 1
ATOM 675 N N . SER A 1 82 ? 8.633 2.528 -16.702 1.00 85.44 82 SER A N 1
ATOM 676 C CA . SER A 1 82 ? 8.977 3.939 -16.554 1.00 85.44 82 SER A CA 1
ATOM 677 C C . SER A 1 82 ? 8.804 4.386 -15.099 1.00 85.44 82 SER A C 1
ATOM 679 O O . SER A 1 82 ? 7.969 3.858 -14.356 1.00 85.44 82 SER A O 1
ATOM 681 N N . GLU A 1 83 ? 9.557 5.408 -14.685 1.00 86.62 83 GLU A N 1
ATOM 682 C CA . GLU A 1 83 ? 9.434 5.964 -13.330 1.00 86.62 83 GLU A CA 1
ATOM 683 C C . GLU A 1 83 ? 8.009 6.441 -13.021 1.00 86.62 83 GLU A C 1
ATOM 685 O O . GLU A 1 83 ? 7.544 6.307 -11.889 1.00 86.62 83 GLU A O 1
ATOM 690 N N . LEU A 1 84 ? 7.286 6.933 -14.033 1.00 86.31 84 LEU A N 1
ATOM 691 C CA . LEU A 1 84 ? 5.893 7.356 -13.905 1.00 86.31 84 LEU A CA 1
ATOM 692 C C . LEU A 1 84 ? 4.980 6.185 -13.523 1.00 86.31 84 LEU A C 1
ATOM 694 O O . LEU A 1 84 ? 4.157 6.321 -12.618 1.00 86.31 84 LEU A O 1
ATOM 698 N N . VAL A 1 85 ? 5.159 5.024 -14.159 1.00 86.19 85 VAL A N 1
ATOM 699 C CA . VAL A 1 85 ? 4.384 3.812 -13.859 1.00 86.19 85 VAL A CA 1
ATOM 700 C C . VAL A 1 85 ? 4.671 3.345 -12.433 1.00 86.19 85 VAL A C 1
ATOM 702 O O . VAL A 1 85 ? 3.741 3.161 -11.650 1.00 86.19 85 VAL A O 1
ATOM 705 N N . ILE A 1 86 ? 5.943 3.259 -12.039 1.00 88.81 86 ILE A N 1
ATOM 706 C CA . ILE A 1 86 ? 6.328 2.870 -10.671 1.00 88.81 86 ILE A CA 1
ATOM 707 C C . ILE A 1 86 ? 5.726 3.834 -9.638 1.00 88.81 86 ILE A C 1
ATOM 709 O O . ILE A 1 86 ? 5.194 3.406 -8.612 1.00 88.81 86 ILE A O 1
ATOM 713 N N . ASN A 1 87 ? 5.795 5.141 -9.898 1.00 89.38 87 ASN A N 1
ATOM 714 C CA . ASN A 1 87 ? 5.269 6.154 -8.990 1.00 89.38 87 ASN A CA 1
ATOM 715 C C . ASN A 1 87 ? 3.738 6.128 -8.904 1.00 89.38 87 ASN A C 1
ATOM 717 O O . ASN A 1 87 ? 3.212 6.360 -7.818 1.00 89.38 87 ASN A O 1
ATOM 721 N N . SER A 1 88 ? 3.024 5.779 -9.980 1.00 91.69 88 SER A N 1
ATOM 722 C CA . SER A 1 88 ? 1.569 5.581 -9.923 1.00 91.69 88 SER A CA 1
ATOM 723 C C . SER A 1 88 ? 1.178 4.421 -9.002 1.00 91.69 88 SER A C 1
ATOM 725 O O . SER A 1 88 ? 0.312 4.600 -8.148 1.00 91.69 88 SER A O 1
ATOM 727 N N . TYR A 1 89 ? 1.879 3.281 -9.066 1.00 91.69 89 TYR A N 1
ATOM 728 C CA . TYR A 1 89 ? 1.634 2.167 -8.143 1.00 91.69 89 TYR A CA 1
ATOM 729 C C . TYR A 1 89 ? 1.931 2.559 -6.701 1.00 91.69 89 TYR A C 1
ATOM 731 O O . TYR A 1 89 ? 1.133 2.279 -5.807 1.00 91.69 89 TYR A O 1
ATOM 739 N N . LYS A 1 90 ? 3.038 3.275 -6.464 1.00 91.50 90 LYS A N 1
ATOM 740 C CA . LYS A 1 90 ? 3.345 3.789 -5.125 1.00 91.50 90 LYS A CA 1
ATOM 741 C C . LYS A 1 90 ? 2.261 4.733 -4.615 1.00 91.50 90 LYS A C 1
ATOM 743 O O . LYS A 1 90 ? 1.840 4.607 -3.471 1.00 91.50 90 LYS A O 1
ATOM 748 N N . PHE A 1 91 ? 1.781 5.640 -5.461 1.00 92.56 91 PHE A N 1
ATOM 749 C CA . PHE A 1 91 ? 0.693 6.551 -5.124 1.00 92.56 91 PHE A CA 1
ATOM 750 C C . PHE A 1 91 ? -0.580 5.789 -4.732 1.00 92.56 91 PHE A C 1
ATOM 752 O O . PHE A 1 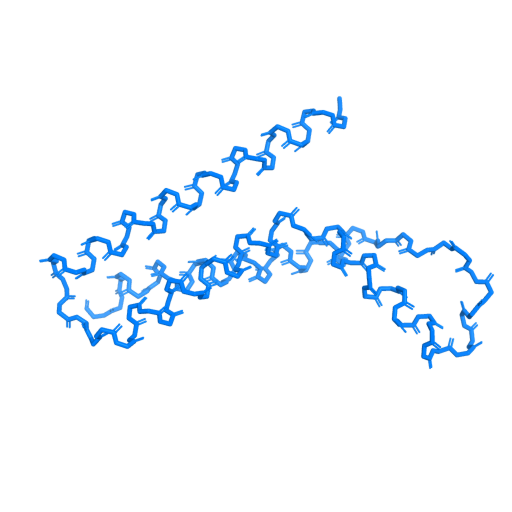91 ? -1.151 6.062 -3.678 1.00 92.56 91 PHE A O 1
ATOM 759 N N . THR A 1 92 ? -0.973 4.770 -5.502 1.00 91.50 92 THR A N 1
ATOM 760 C CA . THR A 1 92 ? -2.098 3.891 -5.151 1.00 91.50 92 THR A CA 1
ATOM 761 C C . THR A 1 92 ? -1.872 3.170 -3.823 1.00 91.50 92 THR A C 1
ATOM 763 O O . THR A 1 92 ? -2.774 3.136 -2.988 1.00 91.50 92 THR A O 1
ATOM 766 N N . GLY A 1 93 ? -0.671 2.639 -3.584 1.00 91.69 93 GLY A N 1
ATOM 767 C CA . GLY A 1 93 ? -0.325 1.998 -2.316 1.00 91.69 93 GLY A CA 1
ATOM 768 C C . GLY A 1 93 ? -0.460 2.948 -1.121 1.00 91.69 93 GLY A C 1
ATOM 769 O O . GLY A 1 93 ? -1.067 2.585 -0.114 1.00 91.69 93 GLY A O 1
ATOM 770 N N . TYR A 1 94 ? 0.010 4.193 -1.254 1.00 92.12 94 TYR A N 1
ATOM 771 C CA . TYR A 1 94 ? -0.186 5.225 -0.234 1.00 92.12 94 TYR A CA 1
ATOM 772 C C . TYR A 1 94 ? -1.662 5.561 -0.015 1.00 92.12 94 TYR A C 1
ATOM 774 O O . TYR A 1 94 ? -2.067 5.681 1.136 1.00 92.12 94 TYR A O 1
ATOM 782 N N . LEU A 1 95 ? -2.479 5.671 -1.068 1.00 92.25 95 LEU A N 1
ATOM 783 C CA . LEU A 1 95 ? -3.918 5.928 -0.925 1.00 92.25 95 LEU A CA 1
ATOM 784 C C . LEU A 1 95 ? -4.626 4.833 -0.119 1.00 92.25 95 LEU A C 1
ATOM 786 O O . LEU A 1 95 ? -5.433 5.146 0.754 1.00 92.25 95 LEU A O 1
ATOM 790 N N . LEU A 1 96 ? -4.300 3.562 -0.372 1.00 90.81 96 LEU A N 1
ATOM 791 C CA . LEU A 1 96 ? -4.877 2.426 0.355 1.00 90.81 96 LEU A CA 1
ATOM 792 C C . LEU A 1 96 ? -4.503 2.438 1.841 1.00 90.81 96 LEU A C 1
ATOM 794 O O . LEU A 1 96 ? -5.346 2.186 2.699 1.00 90.81 96 LEU A O 1
ATOM 798 N N . ILE A 1 97 ? -3.251 2.779 2.146 1.00 90.69 97 ILE A N 1
ATOM 799 C CA . ILE A 1 97 ? -2.767 2.918 3.521 1.00 90.69 97 ILE A CA 1
ATOM 800 C C . ILE A 1 97 ? -3.441 4.117 4.199 1.00 90.69 97 ILE A C 1
ATOM 802 O O . ILE A 1 97 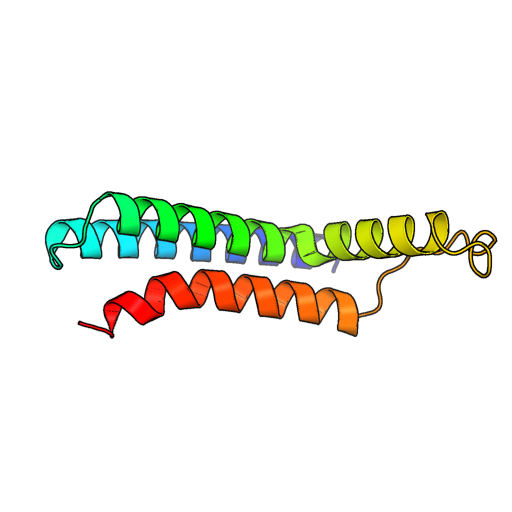? -3.982 3.982 5.293 1.00 90.69 97 ILE A O 1
ATOM 806 N N . ILE A 1 98 ? -3.472 5.282 3.542 1.00 88.88 98 ILE A N 1
ATOM 807 C CA . ILE A 1 98 ? -4.101 6.508 4.054 1.00 88.88 98 ILE A CA 1
ATOM 808 C C . ILE A 1 98 ? -5.592 6.296 4.314 1.00 88.88 98 ILE A C 1
ATOM 810 O O . ILE A 1 98 ? -6.092 6.824 5.299 1.00 88.88 98 ILE A O 1
ATOM 814 N N . ALA A 1 99 ? -6.295 5.497 3.507 1.00 85.88 99 ALA A N 1
ATOM 815 C CA . ALA A 1 99 ? -7.701 5.176 3.743 1.00 85.88 99 ALA A CA 1
ATOM 816 C C . ALA A 1 99 ? -7.933 4.537 5.125 1.00 85.88 99 ALA A C 1
ATOM 818 O O . ALA A 1 99 ? -8.914 4.869 5.792 1.00 85.88 99 ALA A O 1
ATOM 819 N N . GLN A 1 100 ? -7.001 3.696 5.600 1.00 83.94 100 GLN A N 1
ATOM 820 C CA . GLN A 1 100 ? -7.056 3.157 6.961 1.00 83.94 100 GLN A CA 1
ATOM 821 C C . GLN A 1 100 ? -6.938 4.272 8.008 1.00 83.94 100 GLN A C 1
ATOM 823 O O . GLN A 1 100 ? -7.680 4.234 8.983 1.00 83.94 100 GLN A O 1
ATOM 828 N N . PHE A 1 101 ? -6.063 5.267 7.819 1.00 80.44 101 PHE A N 1
ATOM 829 C CA . PHE A 1 101 ? -5.871 6.388 8.756 1.00 80.44 101 PHE A CA 1
ATOM 830 C C . PHE A 1 101 ? -6.973 7.449 8.673 1.00 80.44 101 PHE A C 1
ATOM 832 O O . PHE A 1 101 ? -7.333 8.041 9.684 1.00 80.44 101 PHE A O 1
ATOM 839 N N . ALA A 1 102 ? -7.530 7.702 7.490 1.00 80.25 102 ALA A N 1
ATOM 840 C CA . ALA A 1 102 ? -8.558 8.717 7.271 1.00 80.25 102 ALA A CA 1
ATOM 841 C C . ALA A 1 102 ? -9.840 8.415 8.064 1.00 80.25 102 ALA A C 1
ATOM 843 O O . ALA A 1 102 ? -10.507 9.329 8.553 1.00 80.25 102 ALA A O 1
ATOM 844 N N . LEU A 1 103 ? -10.141 7.129 8.263 1.00 71.62 103 LEU A N 1
ATOM 845 C CA . LEU A 1 103 ? -11.253 6.669 9.096 1.00 71.62 103 LEU A CA 1
ATOM 846 C C . LEU A 1 103 ? -11.017 6.845 10.603 1.00 71.62 103 LEU A C 1
ATOM 848 O O . LEU A 1 103 ? -11.972 6.783 11.376 1.00 71.62 103 LEU A O 1
ATOM 852 N N . ALA A 1 104 ? -9.793 7.166 11.040 1.00 63.94 104 ALA A N 1
ATOM 853 C CA . ALA A 1 104 ? -9.566 7.637 12.406 1.00 63.94 104 ALA A CA 1
ATOM 854 C C . ALA A 1 104 ? -10.256 8.979 12.632 1.00 63.94 104 ALA A C 1
ATOM 856 O O . ALA A 1 104 ? -10.859 9.178 13.682 1.00 63.94 104 ALA A O 1
ATOM 857 N N . PHE A 1 105 ? -10.191 9.860 11.632 1.00 66.50 105 PHE A N 1
ATOM 858 C CA . PHE A 1 105 ? -10.624 11.256 11.712 1.00 66.50 105 PHE A CA 1
ATOM 859 C C . PHE A 1 105 ? -12.058 11.490 11.235 1.00 66.50 105 PHE A C 1
ATOM 861 O O . PHE A 1 105 ? -12.603 12.571 11.429 1.00 66.50 105 PHE A O 1
ATOM 868 N N . THR A 1 106 ? -12.668 10.495 10.594 1.00 63.06 106 THR A N 1
ATOM 869 C CA . THR A 1 106 ? -14.084 10.515 10.218 1.00 63.06 106 THR A CA 1
ATOM 870 C C . THR A 1 106 ? -14.847 9.619 11.188 1.00 63.06 106 THR A C 1
ATOM 872 O O . THR A 1 106 ? -14.448 8.472 11.368 1.00 63.06 106 THR A O 1
ATOM 875 N N . TYR A 1 107 ? -15.904 10.153 11.813 1.00 53.84 107 TYR A N 1
ATOM 876 C CA . TYR A 1 107 ? -16.605 9.707 13.040 1.00 53.84 107 TYR A CA 1
ATOM 877 C C . TYR A 1 107 ? -16.020 10.237 14.349 1.00 53.84 107 TYR A C 1
ATOM 879 O O . TYR A 1 107 ? -14.954 9.730 14.769 1.00 53.84 107 TYR A O 1
#

Secondary structure (DSSP, 8-state):
-HHHHHHHHHHHHHHHHHHHHHHHHHHHHHS---HHHHHHHHHHHHHHHHHHHTHHHHHHHHHHHHHHH-TTSTT----PPPHHHHHHHHHHHHHHHHHHHHHHH--

Solvent-accessible surface area (backbone atoms only — not comparable to full-atom values): 5760 Å² total; per-residue (Å²): 107,74,67,55,52,51,53,50,47,52,50,51,45,51,51,53,52,52,53,51,52,51,51,52,51,49,34,73,76,76,40,99,62,61,67,68,56,56,52,52,38,52,51,40,26,53,50,12,45,49,36,47,70,39,16,61,61,53,28,29,51,50,41,45,50,51,28,71,76,33,80,92,45,64,83,60,92,72,40,76,54,51,69,67,54,27,48,50,38,33,52,52,11,49,52,35,37,45,54,48,56,53,53,65,78,51,125

Foldseek 3Di:
DVVVVLVVLVVVLVVLLVVLVVLLVCCVPPNPDDPVVSVVLSVLLNVLSVLLSCLQVVQLVVLVVVCVPDVVNVPDPDSGGDPVSSVVSNVSSVVSSVVSVVVVVVD

Mean predicted aligned error: 6.74 Å

pLDDT: mean 83.17, std 10.93, range [53.22, 94.31]

Sequence (107 aa):
MREEKSKFQNFQTILFLVLSIITTVFYVLFKPMPVLLLVILQILSIIGILVLRYAYEIGYFSNYLHATFNTKYASTDNYEPSELVINSYKFTGYLLIIAQFALAFTY

Radius of gyration: 17.38 Å; Cα contacts (8 Å, |Δi|>4): 85; chains: 1; bounding box: 41×21×54 Å